Protein AF-A0A1G5ES48-F1 (afdb_monomer_lite)

Secondary structure (DSSP, 8-state):
-HHHHHHHHHHHHHHTT----PPPPPEEE-TTT--EEEE--S-TT-TTBTT-TTSTTT-TT-TT-TT-TTSTTT-TT-TT-SS-TT-SSPPEEE---

Structure (mmCIF, N/CA/C/O backbone):
data_AF-A0A1G5ES48-F1
#
_entry.id   AF-A0A1G5ES48-F1
#
loop_
_atom_site.group_PDB
_atom_site.id
_atom_site.type_symbol
_atom_site.label_atom_id
_atom_site.label_alt_id
_atom_site.label_comp_id
_atom_site.label_asym_id
_atom_site.label_entity_id
_atom_site.label_seq_id
_atom_site.pdbx_PDB_ins_code
_atom_site.Cartn_x
_atom_site.Cartn_y
_atom_site.Cartn_z
_atom_site.occupancy
_atom_site.B_iso_or_equiv
_atom_site.auth_seq_id
_atom_site.auth_comp_id
_atom_site.auth_asym_id
_atom_site.auth_atom_id
_atom_site.pdbx_PDB_model_num
ATOM 1 N N . MET A 1 1 ? -8.568 -25.855 -56.971 1.00 58.78 1 MET A N 1
ATOM 2 C CA . MET A 1 1 ? -7.293 -25.171 -56.644 1.00 58.78 1 MET A CA 1
ATOM 3 C C . MET A 1 1 ? -7.491 -23.692 -56.315 1.00 58.78 1 MET A C 1
ATOM 5 O O . MET A 1 1 ? -7.129 -23.307 -55.217 1.00 58.78 1 MET A O 1
ATOM 9 N N . LYS A 1 2 ? -8.130 -22.885 -57.179 1.00 50.81 2 LYS A N 1
ATOM 10 C CA . LYS A 1 2 ? -8.394 -21.448 -56.922 1.00 50.81 2 LYS A CA 1
ATOM 11 C C . LYS A 1 2 ? -9.194 -21.175 -55.630 1.00 50.81 2 LYS A C 1
ATOM 13 O O . LYS A 1 2 ? -8.831 -20.288 -54.875 1.00 50.81 2 LYS A O 1
ATOM 18 N N . SER A 1 3 ? -10.199 -21.998 -55.324 1.00 55.22 3 SER A N 1
ATOM 19 C CA . SER A 1 3 ? -11.045 -21.891 -54.120 1.00 55.22 3 SER A CA 1
ATOM 20 C C . SER A 1 3 ? -10.346 -22.248 -52.797 1.00 55.22 3 SER A C 1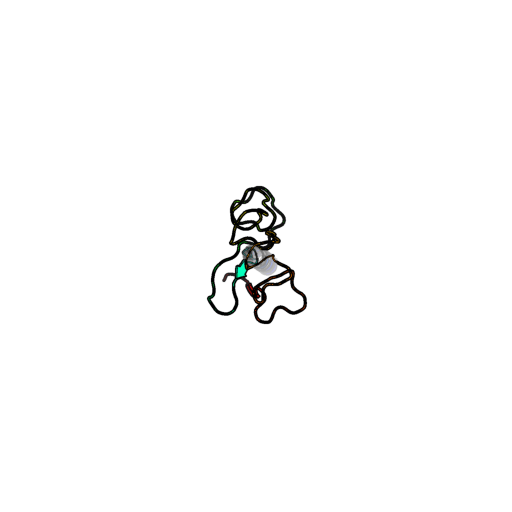
ATOM 22 O O . SER A 1 3 ? -10.683 -21.685 -51.761 1.00 55.22 3 SER A O 1
ATOM 24 N N . ILE A 1 4 ? -9.347 -23.137 -52.829 1.00 60.81 4 ILE A N 1
ATOM 25 C CA . ILE A 1 4 ? -8.580 -23.556 -51.640 1.00 60.81 4 ILE A CA 1
ATOM 26 C C . ILE A 1 4 ? -7.559 -22.475 -51.265 1.00 60.81 4 ILE A C 1
ATOM 28 O O . ILE A 1 4 ? -7.418 -22.137 -50.095 1.00 60.81 4 ILE A O 1
ATOM 32 N N . VAL A 1 5 ? -6.901 -21.869 -52.261 1.00 60.66 5 VAL A N 1
ATOM 33 C CA . VAL A 1 5 ? -5.948 -20.770 -52.042 1.00 60.66 5 VAL A CA 1
ATOM 34 C C . VAL A 1 5 ? -6.659 -19.556 -51.435 1.00 60.66 5 VAL A C 1
ATOM 36 O O . VAL A 1 5 ? -6.189 -19.009 -50.443 1.00 60.66 5 VAL A O 1
ATOM 39 N N . THR A 1 6 ? -7.839 -19.179 -51.938 1.00 56.88 6 THR A N 1
ATOM 40 C CA . THR A 1 6 ? -8.609 -18.055 -51.379 1.00 56.88 6 THR A CA 1
ATOM 41 C C . THR A 1 6 ? -9.041 -18.295 -49.925 1.00 56.88 6 THR A C 1
ATOM 43 O O . THR A 1 6 ? -8.872 -17.398 -49.104 1.00 56.88 6 THR A O 1
ATOM 46 N N . GLN A 1 7 ? -9.513 -19.497 -49.563 1.00 51.84 7 GLN A N 1
ATOM 47 C CA . GLN A 1 7 ? -9.856 -19.817 -48.166 1.00 51.84 7 GLN A CA 1
ATOM 48 C C . GLN A 1 7 ? -8.642 -19.783 -47.230 1.00 51.84 7 GLN A C 1
ATOM 50 O O . GLN A 1 7 ? -8.732 -19.224 -46.137 1.00 51.84 7 GLN A O 1
ATOM 55 N N . VAL A 1 8 ? -7.496 -20.322 -47.658 1.00 59.69 8 VAL A N 1
ATOM 56 C CA . VAL A 1 8 ? -6.254 -20.282 -46.868 1.00 59.69 8 VAL A CA 1
ATOM 57 C C . VAL A 1 8 ? -5.799 -18.837 -46.638 1.00 59.69 8 VAL A C 1
ATOM 59 O O . VAL A 1 8 ? -5.406 -18.486 -45.528 1.00 59.69 8 VAL A O 1
ATOM 62 N N . THR A 1 9 ? -5.936 -17.966 -47.643 1.00 56.75 9 THR A N 1
ATOM 63 C CA . THR A 1 9 ? -5.536 -16.552 -47.519 1.00 56.75 9 THR A CA 1
ATOM 64 C C . THR A 1 9 ? -6.462 -15.764 -46.578 1.00 56.75 9 THR A C 1
ATOM 66 O O . THR A 1 9 ? -5.979 -14.996 -45.750 1.00 56.75 9 THR A O 1
ATOM 69 N N . VAL A 1 10 ? -7.783 -15.988 -46.642 1.00 57.09 10 VAL A N 1
ATOM 70 C CA . VAL A 1 10 ? -8.763 -15.365 -45.724 1.00 57.09 10 VAL A CA 1
ATOM 71 C C . VAL A 1 10 ? -8.551 -15.826 -44.275 1.00 57.09 10 VAL A C 1
ATOM 73 O O . VAL A 1 10 ? -8.667 -15.026 -43.350 1.00 57.09 10 VAL A O 1
ATOM 76 N N . SER A 1 11 ? -8.170 -17.090 -44.074 1.00 55.25 11 SER A N 1
ATOM 77 C CA . SER A 1 11 ? -7.907 -17.655 -42.742 1.00 55.25 11 SER A CA 1
ATOM 78 C C . SER A 1 11 ? -6.679 -17.026 -42.073 1.00 55.25 11 SER A C 1
ATOM 80 O O . SER A 1 11 ? -6.720 -16.702 -40.891 1.00 55.25 11 SER A O 1
ATOM 82 N N . ILE A 1 12 ? -5.597 -16.799 -42.826 1.00 55.84 12 ILE A N 1
ATOM 83 C CA . ILE A 1 12 ? -4.362 -16.188 -42.303 1.00 55.84 12 ILE A CA 1
ATOM 84 C C . ILE A 1 12 ? -4.585 -14.716 -41.921 1.00 55.84 12 ILE A C 1
ATOM 86 O O . ILE A 1 12 ? -4.081 -14.267 -40.894 1.00 55.84 12 ILE A O 1
ATOM 90 N N . ALA A 1 13 ? -5.391 -13.977 -42.691 1.00 54.53 13 ALA A N 1
ATOM 91 C CA . ALA A 1 13 ? -5.747 -12.596 -42.361 1.00 54.53 13 ALA A CA 1
ATOM 92 C C . ALA A 1 13 ? -6.611 -12.488 -41.087 1.00 54.53 13 ALA A C 1
ATOM 94 O O . ALA A 1 13 ? -6.452 -11.542 -40.320 1.00 54.53 13 ALA A O 1
ATOM 95 N N . ALA A 1 14 ? -7.484 -13.466 -40.823 1.00 53.94 14 ALA A N 1
ATOM 96 C CA . ALA A 1 14 ? -8.321 -13.488 -39.620 1.00 53.94 14 ALA A CA 1
ATOM 97 C C . ALA A 1 14 ? -7.528 -13.784 -38.329 1.00 53.94 14 ALA A C 1
ATOM 99 O O . ALA A 1 14 ? -7.885 -13.286 -37.265 1.00 53.94 14 ALA A O 1
ATOM 100 N N . VAL A 1 15 ? -6.428 -14.542 -38.413 1.00 55.81 15 VAL A N 1
ATOM 101 C CA . VAL A 1 15 ? -5.571 -14.867 -37.252 1.00 55.81 15 VAL A CA 1
ATOM 102 C C . VAL A 1 15 ? -4.716 -13.667 -36.805 1.00 55.81 15 VAL A C 1
ATOM 104 O O . VAL A 1 15 ? -4.323 -13.588 -35.644 1.00 55.81 15 VAL A O 1
ATOM 107 N N . LEU A 1 16 ? -4.485 -12.683 -37.680 1.00 54.81 16 LEU A N 1
ATOM 108 C CA . LEU A 1 16 ? -3.701 -11.475 -37.379 1.00 54.81 16 LEU A CA 1
ATOM 109 C C . LEU A 1 16 ? -4.451 -10.408 -36.556 1.00 54.81 16 LEU A C 1
ATOM 111 O O . LEU A 1 16 ? -3.832 -9.434 -36.140 1.00 54.81 16 LEU A O 1
ATOM 115 N N . MET A 1 17 ? -5.749 -10.590 -36.278 1.00 58.47 17 MET A N 1
ATOM 116 C CA . MET A 1 17 ? -6.549 -9.694 -35.422 1.00 58.47 17 MET A CA 1
ATOM 117 C C . MET A 1 17 ? -6.763 -10.225 -33.995 1.00 58.47 17 MET A C 1
ATOM 119 O O . MET A 1 17 ? -7.714 -9.834 -33.320 1.00 58.47 17 MET A O 1
ATOM 123 N N . ALA A 1 18 ? -5.888 -11.101 -33.498 1.00 62.22 18 ALA A N 1
ATOM 124 C CA . ALA A 1 18 ? -5.833 -11.370 -32.064 1.00 62.22 18 ALA A CA 1
ATOM 125 C C . ALA A 1 18 ? -5.278 -10.123 -31.346 1.00 62.22 18 ALA A C 1
ATOM 127 O O . ALA A 1 18 ? -4.071 -9.886 -31.335 1.00 62.22 18 ALA A O 1
ATOM 128 N N . GLY A 1 19 ? -6.169 -9.284 -30.811 1.00 63.81 19 GLY A N 1
ATOM 129 C CA . GLY A 1 19 ? -5.803 -8.079 -30.068 1.00 63.81 19 GLY A CA 1
ATOM 130 C C . GLY A 1 19 ? -4.943 -8.411 -28.849 1.00 63.81 19 GLY A C 1
ATOM 131 O O . GLY A 1 19 ? -5.257 -9.321 -28.083 1.00 63.81 19 GLY A O 1
ATOM 132 N N . ILE A 1 20 ? -3.852 -7.670 -28.669 1.00 67.44 20 ILE A N 1
ATOM 133 C CA . ILE A 1 20 ? -3.034 -7.742 -27.458 1.00 67.44 20 ILE A CA 1
ATOM 134 C C . ILE A 1 20 ? -3.844 -7.080 -26.337 1.00 67.44 20 ILE A C 1
ATOM 136 O O . ILE A 1 20 ? -4.159 -5.895 -26.431 1.00 67.44 20 ILE A O 1
ATOM 140 N N . VAL A 1 21 ? -4.210 -7.836 -25.302 1.00 64.44 21 VAL A N 1
ATOM 141 C CA . VAL A 1 21 ? -4.880 -7.294 -24.112 1.00 64.44 21 VAL A CA 1
ATOM 142 C C . VAL A 1 21 ? -3.795 -6.879 -23.120 1.00 64.44 21 VAL A C 1
ATOM 144 O O . VAL A 1 21 ? -3.105 -7.736 -22.570 1.00 64.44 21 VAL A O 1
ATOM 147 N N . PHE A 1 22 ? -3.615 -5.574 -22.914 1.00 66.88 22 PHE A N 1
ATOM 148 C CA . PHE A 1 22 ? -2.825 -5.060 -21.797 1.00 66.88 22 PHE A CA 1
ATOM 149 C C . PHE A 1 22 ? -3.744 -4.986 -20.580 1.00 66.88 22 PHE A C 1
ATOM 151 O O . PHE A 1 22 ? -4.758 -4.298 -20.626 1.00 66.88 22 PHE A O 1
ATOM 158 N N . ALA A 1 23 ? -3.420 -5.733 -19.527 1.00 71.94 23 ALA A N 1
ATOM 159 C CA . ALA A 1 23 ? -4.072 -5.571 -18.236 1.00 71.94 23 ALA A CA 1
ATOM 160 C C . ALA A 1 23 ? -3.309 -4.507 -17.447 1.00 71.94 23 ALA A C 1
ATOM 162 O O . ALA A 1 23 ? -2.078 -4.576 -17.347 1.00 71.94 23 ALA A O 1
ATOM 163 N N . ASP A 1 24 ? -4.032 -3.539 -16.898 1.00 86.44 24 ASP A N 1
ATOM 164 C CA . ASP A 1 24 ? -3.437 -2.586 -15.979 1.00 86.44 24 ASP A CA 1
ATOM 165 C C . ASP A 1 24 ? -3.027 -3.278 -14.670 1.00 86.44 24 ASP A C 1
ATOM 167 O O . ASP A 1 24 ? -3.473 -4.374 -14.321 1.00 86.44 24 ASP A O 1
ATOM 171 N N . THR A 1 25 ? -2.101 -2.657 -13.938 1.00 92.38 25 THR A N 1
ATOM 172 C CA . THR A 1 25 ? -1.635 -3.232 -12.670 1.00 92.38 25 THR A CA 1
ATOM 173 C C . THR A 1 25 ? -2.730 -3.097 -11.608 1.00 92.38 25 THR A C 1
ATOM 175 O O . THR A 1 25 ? -3.225 -1.982 -11.416 1.00 92.38 25 THR A O 1
ATOM 178 N N . PRO A 1 26 ? -3.069 -4.168 -10.862 1.00 96.44 26 PRO A N 1
ATOM 179 C CA . PRO A 1 26 ? -4.029 -4.082 -9.769 1.00 96.44 26 PRO A CA 1
ATOM 180 C C . PRO A 1 26 ? -3.654 -2.985 -8.772 1.00 96.44 26 PRO A C 1
ATOM 182 O O . PRO A 1 26 ? -2.483 -2.802 -8.435 1.00 96.44 26 PRO A O 1
ATOM 185 N N . GLN A 1 27 ? -4.649 -2.264 -8.273 1.00 97.75 27 GLN A N 1
ATOM 186 C CA . GLN A 1 27 ? -4.474 -1.126 -7.376 1.00 97.75 27 GLN A CA 1
ATOM 187 C C . GLN A 1 27 ? -4.993 -1.439 -5.983 1.00 97.75 27 GLN A C 1
ATOM 189 O O . GLN A 1 27 ? -6.022 -2.093 -5.827 1.00 97.75 27 GLN A O 1
ATOM 194 N N . LEU A 1 28 ? -4.332 -0.899 -4.964 1.00 98.19 28 LEU A N 1
ATOM 195 C CA . LEU A 1 28 ? -4.892 -0.824 -3.623 1.00 98.19 28 LEU A CA 1
ATOM 196 C C . LEU A 1 28 ? -5.699 0.460 -3.472 1.00 98.19 28 LEU A C 1
ATOM 198 O O . LEU A 1 28 ? -5.238 1.554 -3.819 1.00 98.19 28 LEU A O 1
ATOM 202 N N . ARG A 1 29 ? -6.911 0.333 -2.933 1.00 98.31 29 ARG A N 1
ATOM 203 C CA . ARG A 1 29 ? -7.786 1.467 -2.632 1.00 98.31 29 ARG A CA 1
ATOM 204 C C . ARG A 1 29 ? -8.444 1.313 -1.274 1.00 98.31 29 ARG A C 1
ATOM 206 O O . ARG A 1 29 ? -8.843 0.221 -0.887 1.00 98.31 29 ARG A O 1
ATOM 213 N N . ASP A 1 30 ? -8.595 2.415 -0.557 1.00 98.25 30 ASP A N 1
ATOM 214 C CA . ASP A 1 30 ? -9.437 2.452 0.637 1.00 98.25 30 ASP A CA 1
ATOM 215 C C . ASP A 1 30 ? -10.892 2.148 0.233 1.00 98.25 30 ASP A C 1
ATOM 217 O O . ASP A 1 30 ? -11.438 2.788 -0.668 1.00 98.25 30 ASP A O 1
ATOM 221 N N . ARG A 1 31 ? -11.515 1.147 0.866 1.00 96.50 31 ARG A N 1
ATOM 222 C CA . ARG A 1 31 ? -12.830 0.631 0.447 1.00 96.50 31 ARG A CA 1
ATOM 223 C C . ARG A 1 31 ? -13.969 1.628 0.676 1.00 96.50 31 ARG A C 1
ATOM 225 O O . ARG A 1 31 ? -14.960 1.583 -0.047 1.00 96.50 31 ARG A O 1
ATOM 232 N N . GLN A 1 32 ? -13.848 2.501 1.672 1.00 96.81 32 GLN A N 1
ATOM 233 C CA . GLN A 1 32 ? -14.891 3.466 2.025 1.00 96.81 32 GLN A CA 1
ATOM 234 C C . GLN A 1 32 ? -14.749 4.768 1.240 1.00 96.81 32 GLN A C 1
ATOM 236 O O . GLN A 1 32 ? -15.732 5.314 0.751 1.00 96.81 32 GLN A O 1
ATOM 241 N N . THR A 1 33 ? -13.523 5.272 1.127 1.00 97.81 33 THR A N 1
ATOM 242 C CA . THR A 1 33 ? -13.235 6.585 0.537 1.00 97.81 33 THR A CA 1
ATOM 243 C C . THR A 1 33 ? -12.814 6.506 -0.928 1.00 97.81 33 THR A C 1
ATOM 245 O O . THR A 1 33 ? -12.793 7.524 -1.613 1.00 97.81 33 THR A O 1
ATOM 248 N N . GLY A 1 34 ? -12.435 5.323 -1.422 1.00 97.31 34 GLY A N 1
ATOM 249 C CA . GLY A 1 34 ? -11.889 5.131 -2.768 1.00 97.31 34 GLY A CA 1
ATOM 250 C C . GLY A 1 34 ? -10.465 5.666 -2.949 1.00 97.31 34 GLY A C 1
ATOM 251 O O . GLY A 1 34 ? -9.940 5.638 -4.070 1.00 97.31 34 GLY A O 1
ATOM 252 N N . LYS A 1 35 ? -9.832 6.155 -1.871 1.00 98.06 35 LYS A N 1
ATOM 253 C CA . LYS A 1 35 ? -8.487 6.733 -1.905 1.00 98.06 35 LYS A CA 1
ATOM 254 C C . LYS A 1 35 ? -7.497 5.733 -2.487 1.00 98.06 35 LYS A C 1
ATOM 256 O O . LYS A 1 35 ? -7.425 4.597 -2.035 1.00 98.06 35 LYS A O 1
ATOM 261 N N . TYR A 1 36 ? -6.711 6.185 -3.455 1.00 98.19 36 TYR A N 1
ATOM 262 C CA . TYR A 1 36 ? -5.642 5.401 -4.059 1.00 98.19 36 TYR A CA 1
ATOM 263 C C . TYR A 1 36 ? -4.470 5.202 -3.083 1.00 98.19 36 TYR A C 1
ATOM 265 O O . TYR A 1 36 ? -4.045 6.147 -2.409 1.00 98.19 36 TYR A O 1
ATOM 273 N N . LEU A 1 37 ? -3.980 3.963 -3.004 1.00 98.62 37 LEU A N 1
ATOM 274 C CA . LEU A 1 37 ? -2.930 3.509 -2.085 1.00 98.62 37 LEU A CA 1
ATOM 275 C C . LEU A 1 37 ? -1.779 2.792 -2.811 1.00 98.62 37 LEU A C 1
ATOM 277 O O . LEU A 1 37 ? -0.982 2.114 -2.169 1.00 98.62 37 LEU A O 1
ATOM 281 N N . GLY A 1 38 ? -1.675 2.957 -4.131 1.00 98.19 38 GLY A N 1
ATOM 282 C CA . GLY A 1 38 ? -0.584 2.415 -4.940 1.00 98.19 38 GLY A CA 1
ATOM 283 C C . GLY A 1 38 ? -0.974 1.221 -5.806 1.00 98.19 38 GLY A C 1
ATOM 284 O O . GLY A 1 38 ? -2.035 0.617 -5.649 1.00 98.19 38 GLY A O 1
ATOM 285 N N . ASN A 1 39 ? -0.072 0.879 -6.720 1.00 98.12 39 ASN A N 1
ATOM 286 C CA . ASN A 1 39 ? -0.140 -0.305 -7.561 1.00 98.12 39 ASN A CA 1
ATOM 287 C C . ASN A 1 39 ? 0.451 -1.492 -6.802 1.00 98.12 39 ASN A C 1
ATOM 289 O O . ASN A 1 39 ? 1.584 -1.415 -6.316 1.00 98.12 39 ASN A O 1
ATOM 293 N N . LEU A 1 40 ? -0.279 -2.605 -6.763 1.00 97.00 40 LEU A N 1
ATOM 294 C CA . LEU A 1 40 ? 0.203 -3.881 -6.254 1.00 97.00 40 LEU A CA 1
ATOM 295 C C . LEU A 1 40 ? 1.197 -4.475 -7.263 1.00 97.00 40 LEU A C 1
ATOM 297 O O . LEU A 1 40 ? 0.865 -5.313 -8.097 1.00 97.00 40 LEU A O 1
ATOM 301 N N . SER A 1 41 ? 2.425 -3.973 -7.209 1.00 96.62 41 SER A N 1
ATOM 302 C CA . SER A 1 41 ? 3.507 -4.276 -8.141 1.00 96.62 41 SER A CA 1
ATOM 303 C C . SER A 1 41 ? 4.739 -4.731 -7.380 1.00 96.62 41 SER A C 1
ATOM 305 O O . SER A 1 41 ? 5.051 -4.184 -6.329 1.00 96.62 41 SER A O 1
ATOM 307 N N . ALA A 1 42 ? 5.472 -5.689 -7.947 1.00 97.00 42 ALA A N 1
ATOM 308 C CA . ALA A 1 42 ? 6.770 -6.117 -7.430 1.00 97.00 42 ALA A CA 1
ATOM 309 C C . ALA A 1 42 ? 7.929 -5.216 -7.895 1.00 97.00 42 ALA A C 1
ATOM 311 O O . ALA A 1 42 ? 9.058 -5.400 -7.448 1.00 97.00 42 ALA A O 1
ATOM 312 N N . ASN A 1 43 ? 7.687 -4.260 -8.802 1.00 97.44 43 ASN A N 1
ATOM 313 C CA . ASN A 1 43 ? 8.728 -3.371 -9.312 1.00 97.44 43 ASN A CA 1
ATOM 314 C C . ASN A 1 43 ? 9.126 -2.347 -8.231 1.00 97.44 43 ASN A C 1
ATOM 316 O O . ASN A 1 43 ? 8.307 -1.490 -7.898 1.00 97.44 43 ASN A O 1
ATOM 320 N N . PRO A 1 44 ? 10.357 -2.371 -7.692 1.00 97.81 44 PRO A N 1
ATOM 321 C CA . PRO A 1 44 ? 10.759 -1.465 -6.619 1.00 97.81 44 PRO A CA 1
ATOM 322 C C . PRO A 1 44 ? 11.134 -0.061 -7.116 1.00 97.81 44 PRO A C 1
ATOM 324 O O . PRO A 1 44 ? 11.380 0.820 -6.298 1.00 97.81 44 PRO A O 1
ATOM 327 N N . TYR A 1 45 ? 11.206 0.156 -8.432 1.00 97.50 45 TYR A N 1
ATOM 328 C CA . TYR A 1 45 ? 11.593 1.436 -9.034 1.00 97.50 45 TYR A CA 1
ATOM 329 C C . TYR A 1 45 ? 10.398 2.245 -9.539 1.00 97.50 45 TYR A C 1
ATOM 331 O O . TYR A 1 45 ? 10.534 3.436 -9.812 1.00 97.50 45 TYR A O 1
ATOM 339 N N . ASP A 1 46 ? 9.229 1.619 -9.658 1.00 97.88 46 ASP A N 1
ATOM 340 C CA . ASP A 1 46 ? 8.012 2.311 -10.062 1.00 97.88 46 ASP A CA 1
ATOM 341 C C . ASP A 1 46 ? 7.554 3.264 -8.932 1.00 97.88 46 ASP A C 1
ATOM 343 O O . ASP A 1 46 ? 7.439 2.833 -7.778 1.00 97.88 46 ASP A O 1
ATOM 347 N N . PRO A 1 47 ? 7.313 4.562 -9.203 1.00 97.88 47 PRO A N 1
ATOM 348 C CA . PRO A 1 47 ? 6.925 5.528 -8.170 1.00 97.88 47 PRO A CA 1
ATOM 349 C C . PRO A 1 47 ? 5.599 5.205 -7.466 1.00 97.88 47 PRO A C 1
ATOM 351 O O . PRO A 1 47 ? 5.397 5.594 -6.315 1.00 97.88 47 PRO A O 1
ATOM 354 N N . ASN A 1 48 ? 4.703 4.496 -8.154 1.00 98.00 48 ASN A N 1
ATOM 355 C CA . ASN A 1 48 ? 3.379 4.120 -7.680 1.00 98.00 48 ASN A CA 1
ATOM 356 C C . ASN A 1 48 ? 3.343 2.735 -7.021 1.00 98.00 48 ASN A C 1
ATOM 358 O O . ASN A 1 48 ? 2.315 2.359 -6.462 1.00 98.00 48 ASN A O 1
ATOM 362 N N . SER A 1 49 ? 4.433 1.971 -7.078 1.00 98.38 49 SER A N 1
ATOM 363 C CA . SER A 1 49 ? 4.493 0.602 -6.572 1.00 98.38 49 SER A CA 1
ATOM 364 C C . SER A 1 49 ? 4.505 0.519 -5.048 1.00 98.38 49 SER A C 1
ATOM 366 O O . SER A 1 49 ? 5.283 1.190 -4.363 1.00 98.38 49 SER A O 1
ATOM 368 N N . THR A 1 50 ? 3.704 -0.401 -4.513 1.00 98.56 50 THR A N 1
ATOM 369 C CA . THR A 1 50 ? 3.727 -0.788 -3.097 1.00 98.56 50 THR A CA 1
ATOM 370 C C . THR A 1 50 ? 5.029 -1.483 -2.690 1.00 98.56 50 THR A C 1
ATOM 372 O O . THR A 1 50 ? 5.319 -1.584 -1.502 1.00 98.56 50 THR A O 1
ATOM 375 N N . SER A 1 51 ? 5.838 -1.958 -3.641 1.00 98.62 51 SER A N 1
ATOM 376 C CA . SER A 1 51 ? 7.164 -2.531 -3.374 1.00 98.62 51 SER A CA 1
ATOM 377 C C . SER A 1 51 ? 8.307 -1.522 -3.490 1.00 98.62 51 SER A C 1
ATOM 379 O O . SER A 1 51 ? 9.450 -1.900 -3.250 1.00 98.62 51 SER A O 1
ATOM 381 N N . ASN A 1 52 ? 8.044 -0.252 -3.823 1.00 98.62 52 ASN A N 1
ATOM 382 C CA . ASN A 1 52 ? 9.075 0.785 -3.838 1.00 98.62 52 ASN A CA 1
ATOM 383 C C . ASN A 1 52 ? 9.320 1.338 -2.416 1.00 98.62 52 ASN A C 1
ATOM 385 O O . ASN A 1 52 ? 8.503 2.118 -1.918 1.00 98.62 52 ASN A O 1
ATOM 389 N N . PRO A 1 53 ? 10.447 1.008 -1.750 1.00 98.50 53 PRO A N 1
ATOM 390 C CA . PRO A 1 53 ? 10.690 1.394 -0.355 1.00 98.50 53 PRO A CA 1
ATOM 391 C C . PRO A 1 53 ? 10.963 2.896 -0.168 1.00 98.50 53 PRO A C 1
ATOM 393 O O . PRO A 1 53 ? 10.953 3.395 0.962 1.00 98.50 53 PRO A O 1
ATOM 396 N N . TYR A 1 54 ? 11.206 3.617 -1.262 1.00 98.12 54 TYR A N 1
ATOM 397 C CA . TYR A 1 54 ? 11.430 5.060 -1.279 1.00 98.12 54 TYR A CA 1
ATOM 398 C C . TYR A 1 54 ? 10.213 5.833 -1.812 1.00 98.12 54 TYR A C 1
ATOM 400 O O . TYR A 1 54 ? 10.152 7.050 -1.660 1.00 98.12 54 TYR A O 1
ATOM 408 N N . GLY A 1 55 ? 9.243 5.139 -2.415 1.00 98.00 55 GLY A N 1
ATOM 409 C CA . GLY A 1 55 ? 8.033 5.723 -2.989 1.00 98.00 55 GLY A CA 1
ATOM 410 C C . GLY A 1 55 ? 6.933 5.979 -1.958 1.00 98.00 55 GLY A C 1
ATOM 411 O O . GLY A 1 55 ? 6.920 5.405 -0.867 1.00 98.00 55 GLY A O 1
ATOM 412 N N . GLN A 1 56 ? 5.958 6.815 -2.322 1.00 98.62 56 GLN A N 1
ATOM 413 C CA . GLN A 1 56 ? 4.848 7.198 -1.439 1.00 98.62 56 GLN A CA 1
ATOM 414 C C . GLN A 1 56 ? 4.018 5.996 -0.963 1.00 98.62 56 GLN A C 1
ATOM 416 O O . GLN A 1 56 ? 3.553 5.994 0.172 1.00 98.62 56 GLN A O 1
ATOM 421 N N . TYR A 1 57 ? 3.836 4.971 -1.792 1.00 98.62 57 TYR A N 1
ATOM 422 C CA . TYR A 1 57 ? 2.921 3.863 -1.489 1.00 98.62 57 TYR A CA 1
ATOM 423 C C . TYR A 1 57 ? 3.609 2.603 -0.952 1.00 98.62 57 TYR A C 1
ATOM 425 O O . TYR A 1 57 ? 2.939 1.727 -0.413 1.00 98.62 57 TYR A O 1
ATOM 433 N N . GLY A 1 58 ? 4.938 2.517 -1.065 1.00 98.44 58 GLY A N 1
ATOM 434 C CA . GLY A 1 58 ? 5.723 1.387 -0.563 1.00 98.44 58 GLY A CA 1
ATOM 435 C C . GLY A 1 58 ? 6.660 1.725 0.598 1.00 98.44 58 GLY A C 1
ATOM 436 O O . GLY A 1 58 ? 7.114 0.819 1.298 1.00 98.44 58 GLY A O 1
ATOM 437 N N . SER A 1 59 ? 6.939 3.006 0.862 1.00 98.62 59 SER A N 1
ATOM 438 C CA . SER A 1 59 ? 7.868 3.398 1.925 1.00 98.62 59 SER A CA 1
ATOM 439 C C . SER A 1 59 ? 7.305 3.166 3.322 1.00 98.62 59 SER A C 1
ATOM 441 O O . SER A 1 59 ? 6.169 3.530 3.614 1.00 98.62 59 SER A O 1
ATOM 443 N N . LYS A 1 60 ? 8.131 2.664 4.243 1.00 98.50 60 LYS A N 1
ATOM 444 C CA . LYS A 1 60 ? 7.767 2.494 5.661 1.00 98.50 60 LYS A CA 1
ATOM 445 C C . LYS A 1 60 ? 7.567 3.805 6.434 1.00 98.50 60 LYS A C 1
ATOM 447 O O . LYS A 1 60 ? 7.200 3.767 7.601 1.00 98.50 60 LYS A O 1
ATOM 452 N N . TYR A 1 61 ? 7.840 4.948 5.809 1.00 98.25 61 TYR A N 1
ATOM 453 C CA . TYR A 1 61 ? 7.723 6.271 6.427 1.00 98.25 61 TYR A CA 1
ATOM 454 C C . TYR A 1 61 ? 6.532 7.079 5.906 1.00 98.25 61 TYR A C 1
ATOM 456 O O . TYR A 1 61 ? 6.175 8.095 6.496 1.00 98.25 61 TYR A O 1
ATOM 464 N N . SER A 1 62 ? 5.910 6.646 4.809 1.00 98.50 62 SER A N 1
ATOM 465 C CA . SER A 1 62 ? 4.787 7.368 4.216 1.00 98.50 62 SER A CA 1
ATOM 466 C C . SER A 1 62 ? 3.482 7.077 4.965 1.00 98.50 62 SER A C 1
ATOM 468 O O . SER A 1 62 ? 3.222 5.916 5.292 1.00 98.50 62 SER A O 1
ATOM 470 N N . PRO A 1 63 ? 2.624 8.080 5.223 1.00 98.12 63 PRO A N 1
ATOM 471 C CA . PRO A 1 63 ? 1.315 7.861 5.845 1.00 98.12 63 PRO A CA 1
ATOM 472 C C . PRO A 1 63 ? 0.354 7.044 4.965 1.00 98.12 63 PRO A C 1
ATOM 474 O O . PRO A 1 63 ? -0.576 6.427 5.485 1.00 98.12 63 PRO A O 1
ATOM 477 N N . ASP A 1 64 ? 0.595 7.018 3.653 1.00 98.44 64 ASP A N 1
ATOM 478 C CA . ASP A 1 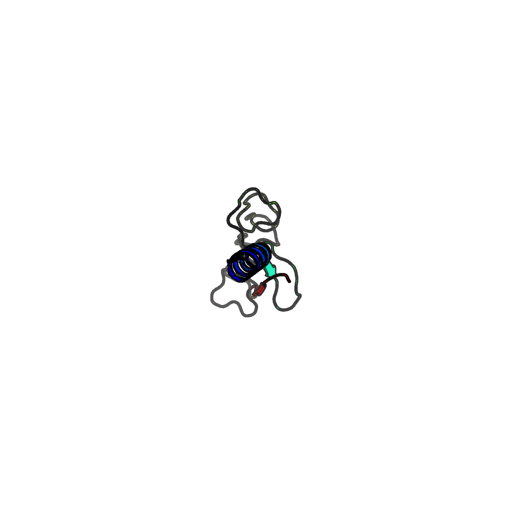64 ? -0.252 6.357 2.656 1.00 98.44 64 ASP A CA 1
ATOM 479 C C . ASP A 1 64 ? 0.176 4.925 2.324 1.00 98.44 64 ASP A C 1
ATOM 481 O O . ASP A 1 64 ? -0.502 4.237 1.566 1.00 98.44 64 ASP A O 1
ATOM 485 N N . SER A 1 65 ? 1.304 4.482 2.871 1.00 98.62 65 SER A N 1
ATOM 486 C CA . SER A 1 65 ? 1.891 3.186 2.564 1.00 98.62 65 SER A CA 1
ATOM 487 C C . SER A 1 65 ? 1.331 2.087 3.456 1.00 98.62 65 SER A C 1
ATOM 489 O O . SER A 1 65 ? 1.275 2.224 4.683 1.00 98.62 65 SER A O 1
ATOM 491 N N . ILE A 1 66 ? 1.015 0.948 2.843 1.00 98.56 66 ILE A N 1
ATOM 492 C CA . ILE A 1 66 ? 0.665 -0.282 3.565 1.00 98.56 66 ILE A CA 1
ATOM 493 C C . ILE A 1 66 ? 1.861 -0.894 4.311 1.00 98.56 66 ILE A C 1
ATOM 495 O O . ILE A 1 66 ? 1.681 -1.735 5.184 1.00 98.56 66 ILE A O 1
ATOM 499 N N . ASN A 1 67 ? 3.084 -0.446 4.010 1.00 98.62 67 ASN A N 1
ATOM 500 C CA . ASN A 1 67 ? 4.310 -0.919 4.654 1.00 98.62 67 ASN A CA 1
ATOM 501 C C . ASN A 1 67 ? 4.756 -0.027 5.820 1.00 98.62 67 ASN A C 1
ATOM 503 O O . ASN A 1 67 ? 5.817 -0.267 6.397 1.00 98.62 67 ASN A O 1
ATOM 507 N N . ASN A 1 68 ? 4.010 1.031 6.154 1.00 98.69 68 ASN A N 1
ATOM 508 C CA . ASN A 1 68 ? 4.307 1.860 7.318 1.00 98.69 68 ASN A CA 1
ATOM 509 C C . ASN A 1 68 ? 3.657 1.256 8.579 1.00 98.69 68 ASN A C 1
ATOM 511 O O . ASN A 1 68 ? 2.445 1.406 8.754 1.00 98.69 68 ASN A O 1
ATOM 515 N N . PRO A 1 69 ? 4.430 0.640 9.498 1.00 98.38 69 PRO A N 1
ATOM 516 C CA . PRO A 1 69 ? 3.886 -0.026 10.688 1.00 98.38 69 PRO A CA 1
ATOM 517 C C . PRO A 1 69 ? 3.282 0.945 11.711 1.00 98.38 69 PRO A C 1
ATOM 519 O O . PRO A 1 69 ? 2.628 0.523 12.661 1.00 98.38 69 PRO A O 1
ATOM 522 N N . HIS A 1 70 ? 3.501 2.247 11.537 1.00 98.12 70 HIS A N 1
ATOM 523 C CA . HIS A 1 70 ? 2.908 3.300 12.356 1.00 98.12 70 HIS A CA 1
ATOM 524 C C . HIS A 1 70 ? 1.831 4.089 11.595 1.00 98.12 70 HIS A C 1
ATOM 526 O O . HIS A 1 70 ? 1.193 4.967 12.169 1.00 98.12 70 HIS A O 1
ATOM 532 N N . GLY A 1 71 ? 1.627 3.792 10.308 1.00 98.12 71 GLY A N 1
ATOM 533 C CA . GLY A 1 71 ? 0.687 4.483 9.431 1.00 98.12 71 GLY A CA 1
ATOM 534 C C . GLY A 1 71 ? -0.713 3.872 9.451 1.00 98.12 71 GLY A C 1
ATOM 535 O O . GLY A 1 71 ? -0.912 2.728 9.860 1.00 98.12 71 GLY A O 1
ATOM 536 N N . LYS A 1 72 ? -1.694 4.628 8.947 1.00 98.50 72 LYS A N 1
ATOM 537 C CA . LYS A 1 72 ? -3.108 4.221 8.901 1.00 98.50 72 LYS A CA 1
ATOM 538 C C . LYS A 1 72 ? -3.318 2.890 8.163 1.00 98.50 72 LYS A C 1
ATOM 540 O O . LYS A 1 72 ? -4.092 2.063 8.633 1.00 98.50 72 LYS A O 1
ATOM 545 N N . TYR A 1 73 ? -2.616 2.678 7.049 1.00 98.69 73 TYR A N 1
ATOM 546 C CA . TYR A 1 73 ? -2.828 1.525 6.163 1.00 98.69 73 TYR A CA 1
ATOM 547 C C . TYR A 1 73 ? -1.869 0.346 6.403 1.00 98.69 73 TYR A C 1
ATOM 549 O O . TYR A 1 73 ? -2.070 -0.716 5.817 1.00 98.69 73 TYR A O 1
ATOM 557 N N . GLY A 1 74 ? -0.846 0.514 7.249 1.00 98.44 74 GLY A N 1
ATOM 558 C CA . GLY A 1 74 ? 0.164 -0.520 7.525 1.00 98.44 74 GLY A CA 1
ATOM 559 C C . GLY A 1 74 ? 0.350 -0.884 8.998 1.00 98.44 74 GLY A C 1
ATOM 560 O O . GLY A 1 74 ? 1.052 -1.849 9.303 1.00 98.44 74 GLY A O 1
ATOM 561 N N . SER A 1 75 ? -0.268 -0.146 9.925 1.00 98.44 75 SER A N 1
ATOM 562 C CA . SER A 1 75 ? -0.196 -0.436 11.359 1.00 98.44 75 SER A CA 1
ATOM 563 C C . SER A 1 75 ? -1.008 -1.676 11.737 1.00 98.44 75 SER A C 1
ATOM 565 O O . SER A 1 75 ? -2.166 -1.782 11.330 1.00 98.44 75 SER A O 1
ATOM 567 N N . PRO A 1 76 ? -0.495 -2.576 12.593 1.00 98.12 76 PRO A N 1
ATOM 568 C CA . PRO A 1 76 ? -1.246 -3.747 13.051 1.00 98.12 76 PRO A CA 1
ATOM 569 C C . PRO A 1 76 ? -2.441 -3.395 13.953 1.00 98.12 76 PRO A C 1
ATOM 571 O O . PRO A 1 76 ? -3.229 -4.273 14.284 1.00 98.12 76 PRO A O 1
ATOM 574 N N . TYR A 1 77 ? -2.590 -2.129 14.353 1.00 98.19 77 TYR A N 1
ATOM 575 C CA . TYR A 1 77 ? -3.649 -1.670 15.258 1.00 98.19 77 TYR A CA 1
ATOM 576 C C . TYR A 1 77 ? -4.735 -0.839 14.565 1.00 98.19 77 TYR A C 1
ATOM 578 O O . TYR A 1 77 ? -5.720 -0.468 15.199 1.00 98.19 77 TYR A O 1
ATOM 586 N N . SER A 1 78 ? -4.565 -0.504 13.284 1.00 98.50 78 SER A N 1
ATOM 587 C CA . SER A 1 78 ? -5.526 0.330 12.557 1.00 98.50 78 SER A CA 1
ATOM 588 C C . SER A 1 78 ? -6.639 -0.512 11.937 1.00 98.50 78 SER A C 1
ATOM 590 O O . SER A 1 78 ? -6.385 -1.576 11.370 1.00 98.50 78 SER A O 1
ATOM 592 N N . ASN A 1 79 ? -7.875 -0.013 12.001 1.00 98.56 79 ASN A N 1
ATOM 593 C CA . ASN A 1 79 ? -9.026 -0.623 11.330 1.00 98.56 79 ASN A CA 1
ATOM 594 C C . ASN A 1 79 ? -8.925 -0.570 9.801 1.00 98.56 79 ASN A C 1
ATOM 596 O O . ASN A 1 79 ? -9.578 -1.369 9.136 1.00 98.56 79 ASN A O 1
ATOM 600 N N . ASP A 1 80 ? -8.099 0.331 9.268 1.00 98.69 80 ASP A N 1
ATOM 601 C CA . ASP A 1 80 ? -7.911 0.550 7.833 1.00 98.69 80 ASP A CA 1
ATOM 602 C C . ASP A 1 80 ? -6.653 -0.140 7.275 1.00 98.69 80 ASP A C 1
ATOM 604 O O . ASP A 1 80 ? -6.201 0.156 6.170 1.00 98.69 80 ASP A O 1
ATOM 608 N N . SER A 1 81 ? -6.021 -1.012 8.064 1.00 98.38 81 SER A N 1
ATOM 609 C CA . SER A 1 81 ? -4.716 -1.583 7.735 1.00 98.38 81 SER A CA 1
ATOM 610 C C . SER A 1 81 ? -4.802 -2.869 6.926 1.00 98.38 81 SER A C 1
ATOM 612 O O . SER A 1 81 ? -5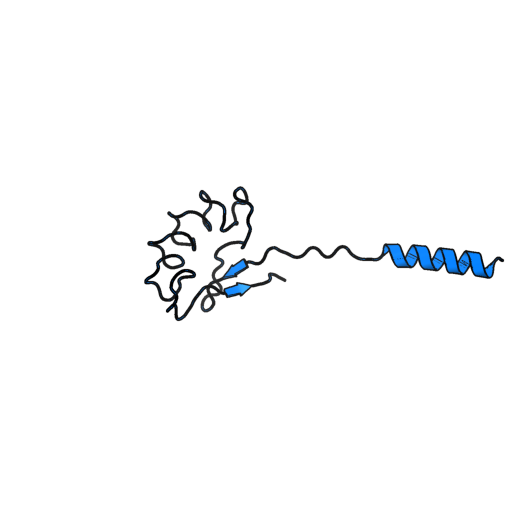.631 -3.735 7.195 1.00 98.38 81 SER A O 1
ATOM 614 N N . A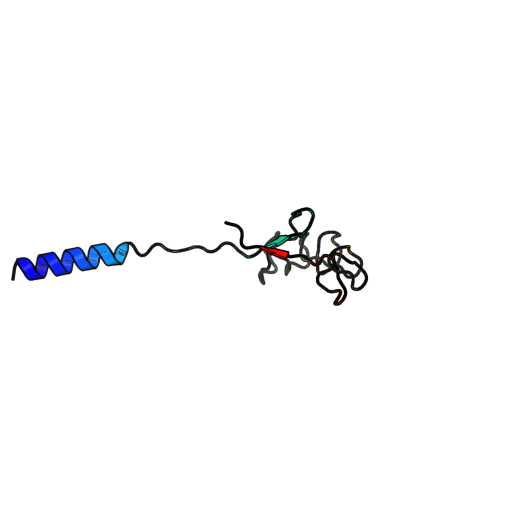LA A 1 82 ? -3.870 -3.028 5.986 1.00 97.81 82 ALA A N 1
ATOM 615 C CA . ALA A 1 82 ? -3.663 -4.277 5.260 1.00 97.81 82 ALA A CA 1
ATOM 616 C C . ALA A 1 82 ? -2.995 -5.371 6.117 1.00 97.81 82 ALA A C 1
ATOM 618 O O . ALA A 1 82 ? -3.073 -6.548 5.775 1.00 97.81 82 ALA A O 1
ATOM 619 N N . THR A 1 83 ? -2.324 -5.004 7.215 1.00 97.31 83 THR A N 1
ATOM 620 C CA . THR A 1 83 ? -1.545 -5.931 8.060 1.00 97.31 83 THR A CA 1
ATOM 621 C C . THR A 1 83 ? -2.235 -6.281 9.379 1.00 97.31 83 THR A C 1
ATOM 623 O O . THR A 1 83 ? -1.742 -7.129 10.123 1.00 97.31 83 THR A O 1
ATOM 626 N N . ASN A 1 84 ? -3.371 -5.648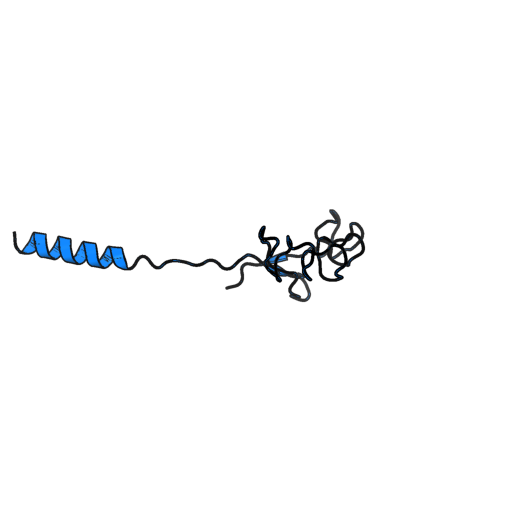 9.688 1.00 98.31 84 ASN A N 1
ATOM 627 C CA . ASN A 1 84 ? -4.159 -5.956 10.876 1.00 98.31 84 ASN A CA 1
ATOM 628 C C . ASN A 1 84 ? -5.164 -7.087 10.567 1.00 98.31 84 ASN A C 1
ATOM 630 O O . ASN A 1 84 ? -6.108 -6.856 9.811 1.00 98.31 84 ASN A O 1
ATOM 634 N N . PRO A 1 85 ? -5.040 -8.283 11.176 1.00 97.56 85 PRO A N 1
ATOM 635 C CA . PRO A 1 85 ? -5.970 -9.394 10.939 1.00 97.56 85 PRO A CA 1
ATOM 636 C C . PRO A 1 85 ? -7.397 -9.128 11.445 1.00 97.56 85 PRO A C 1
ATOM 638 O O . PRO A 1 85 ? -8.320 -9.851 11.080 1.00 97.56 85 PRO A O 1
ATOM 641 N N . TYR A 1 86 ? -7.585 -8.098 12.272 1.00 98.00 86 TYR A N 1
ATOM 642 C CA . TYR A 1 86 ? -8.880 -7.664 12.794 1.00 98.00 86 TYR A CA 1
ATOM 643 C C . TYR A 1 86 ? -9.365 -6.356 12.149 1.00 98.00 86 TYR A C 1
ATOM 645 O O . TYR A 1 86 ? -10.269 -5.711 12.680 1.00 98.00 86 TYR A O 1
ATOM 653 N N . ALA A 1 87 ? -8.760 -5.933 11.033 1.00 98.25 87 ALA A N 1
ATOM 654 C CA . ALA A 1 87 ? -9.180 -4.739 10.311 1.00 98.25 87 ALA A CA 1
ATOM 655 C C . ALA A 1 87 ? -10.653 -4.840 9.894 1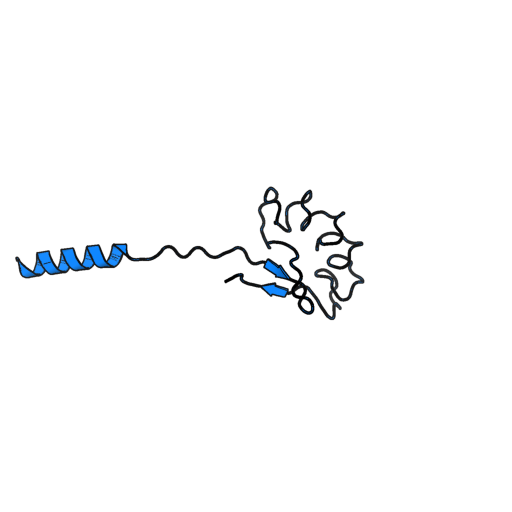.00 98.25 87 ALA A C 1
ATOM 657 O O . ALA A 1 87 ? -11.079 -5.807 9.261 1.00 98.25 87 ALA A O 1
ATOM 658 N N . THR A 1 88 ? -11.431 -3.811 10.221 1.00 98.25 88 THR A N 1
ATOM 659 C CA . THR A 1 88 ? -12.845 -3.714 9.828 1.00 98.25 88 THR A CA 1
ATOM 660 C C . THR A 1 88 ? -13.035 -3.014 8.480 1.00 98.25 88 THR A C 1
ATOM 662 O O . THR A 1 88 ? -14.096 -3.140 7.871 1.00 98.25 88 THR A O 1
ATOM 665 N N . ASN A 1 89 ? -12.005 -2.323 7.985 1.00 98.38 89 ASN A N 1
ATOM 666 C CA . ASN A 1 89 ? -11.969 -1.652 6.688 1.00 98.38 89 ASN A CA 1
ATOM 667 C C . ASN A 1 89 ? -10.604 -1.825 5.975 1.00 98.38 89 ASN A C 1
ATOM 669 O O . ASN A 1 89 ? -9.948 -0.839 5.646 1.00 98.38 89 ASN A O 1
ATOM 673 N N . PRO A 1 90 ? -10.127 -3.059 5.728 1.00 98.19 90 PRO A N 1
ATOM 674 C CA . PRO A 1 90 ? -8.857 -3.250 5.030 1.00 98.19 90 PRO A CA 1
ATOM 675 C C . PRO A 1 90 ? -8.908 -2.681 3.595 1.00 98.19 90 PRO A C 1
ATOM 677 O O . PRO A 1 90 ? -9.986 -2.652 2.984 1.00 98.19 90 PRO A O 1
ATOM 680 N N . PRO A 1 91 ? -7.761 -2.272 3.017 1.00 98.31 91 PRO A N 1
ATOM 681 C CA . PRO A 1 91 ? -7.687 -1.849 1.622 1.00 98.31 91 PRO A CA 1
ATOM 682 C C . PRO A 1 91 ? -8.218 -2.922 0.664 1.00 98.31 91 PRO A C 1
ATOM 684 O O . PRO A 1 91 ? -7.962 -4.114 0.834 1.00 98.31 91 PRO A O 1
ATOM 687 N N . ALA A 1 92 ? -8.937 -2.494 -0.367 1.00 98.12 92 ALA A N 1
ATOM 688 C CA . ALA A 1 92 ? -9.432 -3.345 -1.435 1.00 98.12 92 ALA A CA 1
ATOM 689 C C . ALA A 1 92 ? -8.426 -3.414 -2.589 1.00 98.12 92 ALA A C 1
ATOM 691 O O . ALA A 1 92 ? -7.817 -2.406 -2.949 1.00 98.12 92 ALA A O 1
ATOM 692 N N . ILE A 1 93 ? -8.307 -4.593 -3.199 1.00 97.38 93 ILE A N 1
ATOM 693 C CA . ILE A 1 93 ? -7.646 -4.763 -4.494 1.00 97.38 93 ILE A CA 1
ATOM 694 C C . ILE A 1 93 ? -8.681 -4.452 -5.574 1.00 97.38 93 ILE A C 1
ATOM 696 O O . ILE A 1 93 ? -9.768 -5.029 -5.578 1.00 97.38 93 ILE A O 1
ATOM 700 N N . VAL A 1 94 ? -8.347 -3.529 -6.466 1.00 96.44 94 VAL A N 1
ATOM 701 C CA . VAL A 1 94 ? -9.205 -3.071 -7.557 1.00 96.44 94 VAL A CA 1
ATOM 702 C C . VAL A 1 94 ? -8.461 -3.255 -8.867 1.00 96.44 94 VAL A C 1
ATOM 704 O O . VAL A 1 94 ? -7.287 -2.907 -8.962 1.00 96.44 94 VAL A O 1
ATOM 707 N N . ASP A 1 95 ? -9.153 -3.785 -9.866 1.00 91.69 95 ASP A N 1
ATOM 708 C CA . ASP A 1 95 ? -8.678 -3.801 -11.244 1.00 91.69 95 ASP A CA 1
ATOM 709 C C . ASP A 1 95 ? -9.078 -2.476 -11.915 1.00 91.69 95 ASP A C 1
ATOM 711 O O . ASP A 1 95 ? -10.281 -2.229 -12.080 1.00 91.69 95 ASP A O 1
ATOM 715 N N . PRO A 1 96 ? -8.134 -1.561 -12.192 1.00 81.25 96 PRO A N 1
ATOM 716 C CA . PRO A 1 96 ? -8.450 -0.356 -12.948 1.00 81.25 96 PRO A CA 1
ATOM 717 C C . PRO A 1 96 ? -8.881 -0.748 -14.373 1.00 81.25 96 PRO A C 1
ATOM 719 O O . PRO A 1 96 ? -8.208 -1.525 -15.041 1.00 81.25 96 PRO A O 1
ATOM 722 N N . GLN A 1 97 ? -10.056 -0.259 -14.780 1.00 70.25 97 GLN A N 1
ATOM 723 C CA . GLN A 1 97 ? -10.641 -0.470 -16.112 1.00 70.25 97 GLN A CA 1
ATOM 724 C C . GLN A 1 97 ? -10.082 0.515 -17.136 1.00 70.25 97 GLN A C 1
ATOM 726 O O . GLN A 1 97 ? -9.864 1.686 -16.738 1.00 70.25 97 GLN A O 1
#

pLDDT: mean 88.07, std 16.85, range [50.81, 98.69]

Sequence (97 aa):
MKSIVTQVTVSIAAVLMAGIVFADTPQLRDRQTGKYLGNLSANPYDPNSTSNPYGQYGSKYSPDSINNPHGKYGSPYSNDSATNPYATNPPAIVDPQ

Radius of gyration: 22.16 Å; chains: 1; bounding box: 26×33×72 Å

Foldseek 3Di:
DVVVVVVVVVVVVVVVPPDDDDFDFWWWAFPPPRHTQAGCDCDLPDLRHLNPCPHQNVPLPHLSHLNPCPHQAPPLPHLAHPNPPNRVTDIDTDGDD